Protein AF-A0A1A8SBX0-F1 (afdb_monomer_lite)

Radius of gyration: 36.1 Å; chains: 1; bounding box: 60×55×103 Å

InterPro domains:
  IPR001548 Peptidase M2, peptidyl-dipeptidase A [PF01401] (1-62)
  IPR001548 Peptidase M2, peptidyl-dipeptidase A [PS52011] (1-63)
  IPR001548 Peptidase M2, peptidyl-dipeptidase A [PTHR10514] (1-117)

Sequence (138 aa):
SHEAGKLLSDAMKLGNSKPWPEAMAMITGQSKMSAQPLMMYFKPLIDWLEVENNKNNDVRGWPEYDWKPATRPGVEIKDVKVDFLGMSVDGAAAVAGQWILLVLGLVLLVATILLAYKYRKSKRPEKSLSTMELKQKD

pLDDT: mean 82.29, std 17.41, range [47.41, 98.62]

Organism: NCBI:txid451742

Foldseek 3Di:
DVVLVVQLVVLVVCPPVDPPLVSVCSNPVGSDDDCVVVCVVCVVVVVVCVVVCVVVVPDPDCPPPVDDDDDPVVDPPVFPQDQDPNDRAGPVNVVVVVVVVVVVVVVVVVVVVVVVVVVVVVPPPPPPPVVVVVVVPD

Structure (mmCIF, N/CA/C/O backbone):
data_AF-A0A1A8SBX0-F1
#
_entry.id   AF-A0A1A8SBX0-F1
#
loop_
_atom_site.group_PDB
_atom_site.id
_atom_site.type_symbol
_atom_site.label_atom_id
_atom_site.label_alt_id
_atom_site.label_comp_id
_atom_site.label_asym_id
_atom_site.label_entity_id
_atom_site.label_seq_id
_atom_site.pdbx_PDB_ins_code
_atom_site.Cartn_x
_atom_site.Cartn_y
_atom_site.Cartn_z
_atom_site.occupancy
_atom_site.B_iso_or_equiv
_atom_site.auth_seq_id
_atom_site.auth_comp_id
_atom_site.auth_asym_id
_atom_site.auth_atom_id
_atom_site.pdbx_PDB_model_num
ATOM 1 N N . SER A 1 1 ? -17.919 22.714 -7.717 1.00 75.00 1 SER A N 1
ATOM 2 C CA . SER A 1 1 ? -17.327 22.514 -6.374 1.00 75.00 1 SER A CA 1
ATOM 3 C C . SER A 1 1 ? -18.379 22.332 -5.274 1.00 75.00 1 SER A C 1
ATOM 5 O O . SER A 1 1 ? -18.195 21.482 -4.413 1.00 75.00 1 SER A O 1
ATOM 7 N N . HIS A 1 2 ? -19.507 23.059 -5.306 1.00 91.56 2 HIS A N 1
ATOM 8 C CA . HIS A 1 2 ? -20.529 23.004 -4.245 1.00 91.56 2 HIS A CA 1
ATOM 9 C C . HIS A 1 2 ? -21.144 21.617 -3.989 1.00 91.56 2 HIS A C 1
ATOM 11 O O . HIS A 1 2 ? -21.327 21.247 -2.835 1.00 91.56 2 HIS A O 1
ATOM 17 N N . GLU A 1 3 ? -21.418 20.832 -5.031 1.00 93.44 3 GLU A N 1
ATOM 18 C CA . GLU A 1 3 ? -22.026 19.501 -4.879 1.00 93.44 3 GLU A CA 1
ATOM 19 C C . GLU A 1 3 ? -21.079 18.498 -4.206 1.00 93.44 3 GLU A C 1
ATOM 21 O O . GLU A 1 3 ? -21.465 17.839 -3.243 1.00 93.44 3 GLU A O 1
ATOM 26 N N . ALA A 1 4 ? -19.813 18.452 -4.636 1.00 93.94 4 ALA A N 1
ATOM 27 C CA . ALA A 1 4 ? -18.787 17.607 -4.023 1.00 93.94 4 ALA A CA 1
ATOM 28 C C . ALA A 1 4 ? -18.522 17.997 -2.557 1.00 93.94 4 ALA A C 1
ATOM 30 O O . ALA A 1 4 ? -18.425 17.132 -1.687 1.00 93.94 4 ALA A O 1
ATOM 31 N N . GLY A 1 5 ? -18.462 19.303 -2.269 1.00 95.31 5 GLY A N 1
ATOM 32 C CA . GLY A 1 5 ? -18.301 19.807 -0.905 1.00 95.31 5 GLY A CA 1
ATOM 33 C C . GLY A 1 5 ? -19.486 19.461 -0.000 1.00 95.31 5 GLY A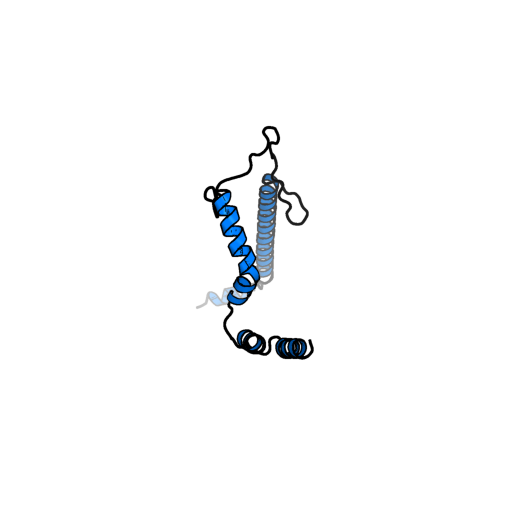 C 1
ATOM 34 O O . GLY A 1 5 ? -19.280 19.065 1.146 1.00 95.31 5 GLY A O 1
ATOM 35 N N . LYS A 1 6 ? -20.719 19.550 -0.517 1.00 95.44 6 LYS A N 1
ATOM 36 C CA . LYS A 1 6 ? -21.930 19.152 0.212 1.00 95.44 6 LYS A CA 1
ATOM 37 C C . LYS A 1 6 ? -21.901 17.660 0.554 1.00 95.44 6 LYS A C 1
ATOM 39 O O . LYS A 1 6 ? -22.078 17.310 1.716 1.00 95.44 6 LYS A O 1
ATOM 44 N N . LEU A 1 7 ? -21.607 16.809 -0.430 1.00 94.25 7 LEU A N 1
ATOM 45 C CA . LEU A 1 7 ? -21.532 15.356 -0.261 1.00 94.25 7 LEU A CA 1
ATOM 46 C C . LEU A 1 7 ? -20.522 14.952 0.823 1.00 94.25 7 LEU A C 1
ATOM 48 O O . LEU A 1 7 ? -20.835 14.170 1.719 1.00 94.25 7 LEU A O 1
ATOM 52 N N . LEU A 1 8 ? -19.320 15.533 0.767 1.00 94.75 8 LEU A N 1
ATOM 53 C CA . LEU A 1 8 ? -18.274 15.277 1.751 1.00 94.75 8 LEU A CA 1
ATOM 54 C C . LEU A 1 8 ? -18.660 15.809 3.139 1.00 94.75 8 LEU A C 1
ATOM 56 O O . LEU A 1 8 ? -18.470 15.115 4.134 1.00 94.75 8 LEU A O 1
ATOM 60 N N . SER A 1 9 ? -19.228 17.018 3.218 1.00 95.31 9 SER A N 1
ATOM 61 C CA . SER A 1 9 ? -19.682 17.610 4.483 1.00 95.31 9 SER A CA 1
ATOM 62 C C . SER A 1 9 ? -20.743 16.749 5.166 1.00 95.31 9 SER A C 1
ATOM 64 O O . SER A 1 9 ? -20.638 16.496 6.365 1.00 95.31 9 SER A O 1
ATOM 66 N N . ASP A 1 10 ? -21.731 16.265 4.416 1.00 94.94 10 ASP A N 1
ATOM 67 C CA . ASP A 1 10 ? -22.824 15.456 4.955 1.00 94.94 10 ASP A CA 1
ATOM 68 C C . ASP A 1 10 ? -22.326 14.098 5.475 1.00 94.94 10 ASP A C 1
ATOM 70 O O . ASP A 1 10 ? -22.739 13.669 6.553 1.00 94.94 10 ASP A O 1
ATOM 74 N N . ALA A 1 11 ? -21.357 13.475 4.798 1.00 94.38 11 ALA A N 1
ATOM 75 C CA . ALA A 1 11 ? -20.704 12.271 5.304 1.00 94.38 11 ALA A CA 1
ATOM 76 C C . ALA A 1 11 ? -19.848 12.524 6.556 1.00 94.38 11 ALA A C 1
ATOM 78 O O . ALA A 1 11 ? -19.918 11.750 7.510 1.00 94.38 11 ALA A O 1
ATOM 79 N N . MET A 1 12 ? -19.085 13.623 6.604 1.00 94.56 12 MET A N 1
ATOM 80 C CA . MET A 1 12 ? -18.264 13.975 7.772 1.00 94.56 12 MET A CA 1
ATOM 81 C C . MET A 1 12 ? -19.104 14.305 9.015 1.00 94.56 12 MET A C 1
ATOM 83 O O . MET A 1 12 ? -18.687 13.980 10.126 1.00 94.56 12 MET A O 1
ATOM 87 N N . LYS A 1 13 ? -20.298 14.898 8.853 1.00 95.75 13 LYS A N 1
ATOM 88 C CA . LYS A 1 13 ? -21.221 15.191 9.969 1.00 95.75 13 LYS A CA 1
ATOM 89 C C . LYS A 1 13 ? -21.668 13.943 10.728 1.00 95.75 13 LYS A C 1
ATOM 91 O O . LYS A 1 13 ? -21.986 14.053 11.908 1.00 95.75 13 LYS A O 1
ATOM 96 N N . LEU A 1 14 ? -21.695 12.771 10.085 1.00 94.19 14 LEU A N 1
ATOM 97 C CA . LEU A 1 14 ? -22.034 11.529 10.779 1.00 94.19 14 LEU A CA 1
ATOM 98 C C . LEU A 1 14 ? -21.001 11.163 11.850 1.00 94.19 14 LEU A C 1
ATOM 100 O O . LEU A 1 14 ? -21.372 10.545 12.849 1.00 94.19 14 LEU A O 1
ATOM 104 N N . GLY A 1 15 ? -19.728 11.527 11.676 1.00 92.56 15 GLY A N 1
ATOM 105 C CA . GLY A 1 15 ? -18.656 11.142 12.594 1.00 92.56 15 GLY A CA 1
ATOM 106 C C . GLY A 1 15 ? -18.693 9.642 12.914 1.00 92.56 15 GLY A C 1
ATOM 107 O O . GLY A 1 15 ? -18.753 8.811 12.014 1.00 92.56 15 GLY A O 1
ATOM 108 N N . ASN A 1 16 ? -18.716 9.304 14.206 1.00 94.31 16 ASN A N 1
ATOM 109 C CA . ASN A 1 16 ? -18.827 7.921 14.690 1.00 94.31 16 ASN A CA 1
ATOM 110 C C . ASN A 1 16 ? -20.272 7.496 15.041 1.00 94.31 16 ASN A C 1
ATOM 112 O O . ASN A 1 16 ? -20.479 6.488 15.710 1.00 94.31 16 ASN A O 1
ATOM 116 N N . SER A 1 17 ? -21.290 8.277 14.659 1.00 95.94 17 SER A N 1
ATOM 117 C CA . SER A 1 17 ? -22.695 7.962 14.983 1.00 95.94 17 SER A CA 1
ATOM 118 C C . SER A 1 17 ? -23.276 6.823 14.139 1.00 95.94 17 SER A C 1
ATOM 120 O O . SER A 1 17 ? -24.262 6.201 14.533 1.00 95.94 17 SER A O 1
ATOM 122 N N . LYS A 1 18 ? -22.669 6.547 12.981 1.00 93.38 18 LYS A N 1
ATOM 123 C CA . LYS A 1 18 ? -23.059 5.492 12.043 1.00 93.38 18 LYS A CA 1
ATOM 124 C C . LYS A 1 18 ? -21.861 4.605 11.705 1.00 93.38 18 LYS A C 1
ATOM 126 O O . LYS A 1 18 ? -20.730 5.094 11.725 1.00 93.38 18 LYS A O 1
ATOM 131 N N . PRO A 1 19 ? -22.082 3.328 11.347 1.00 95.50 19 PRO A N 1
ATOM 132 C CA . PRO A 1 19 ? -21.035 2.481 10.794 1.00 95.50 19 PRO A CA 1
ATOM 133 C C . PRO A 1 19 ? -20.362 3.140 9.583 1.00 95.50 19 PRO A C 1
ATOM 135 O O . PRO A 1 19 ? -21.035 3.653 8.688 1.00 95.50 19 PRO A O 1
ATOM 138 N N . TRP A 1 20 ? -19.033 3.067 9.512 1.00 94.75 20 TRP A N 1
ATOM 139 C CA . TRP A 1 20 ? -18.256 3.630 8.401 1.00 94.75 20 TRP A CA 1
ATOM 140 C C . TRP A 1 20 ? -18.716 3.184 6.991 1.00 94.75 20 TRP A C 1
ATOM 142 O O . TRP A 1 20 ? -18.613 4.006 6.076 1.00 94.75 20 TRP A O 1
ATOM 152 N N . PRO A 1 21 ? -19.280 1.969 6.764 1.00 96.38 21 PRO A N 1
ATOM 153 C CA . PRO A 1 21 ? -19.816 1.595 5.455 1.00 96.38 21 PRO A CA 1
ATOM 154 C C . PRO A 1 21 ? -21.008 2.450 5.013 1.00 96.38 21 PRO A C 1
ATOM 156 O O . PRO A 1 21 ? -21.161 2.690 3.819 1.00 96.38 21 PRO A O 1
ATOM 159 N N . GLU A 1 22 ? -21.841 2.924 5.949 1.00 94.81 22 GLU A N 1
ATOM 160 C CA . GLU A 1 22 ? -22.968 3.820 5.645 1.00 94.81 22 GLU A CA 1
ATOM 161 C C . GLU A 1 22 ? -22.454 5.199 5.214 1.00 94.81 22 GLU A C 1
ATOM 163 O O . GLU A 1 22 ? -22.894 5.740 4.199 1.00 94.81 22 GLU A O 1
ATOM 168 N N . ALA A 1 23 ? -21.460 5.734 5.932 1.00 94.12 23 ALA A N 1
ATOM 169 C CA . ALA A 1 23 ? -20.817 6.998 5.578 1.00 94.12 23 ALA A CA 1
ATOM 170 C C . ALA A 1 23 ? -20.128 6.933 4.204 1.00 94.12 23 ALA A C 1
ATOM 172 O O . ALA A 1 23 ? -20.271 7.839 3.384 1.00 94.12 23 ALA A O 1
ATOM 173 N N . MET A 1 24 ? -19.432 5.831 3.918 1.00 94.75 24 MET A N 1
ATOM 174 C CA . MET A 1 24 ? -18.784 5.600 2.627 1.00 94.75 24 MET A CA 1
ATOM 175 C C . MET A 1 24 ? -19.795 5.422 1.486 1.00 94.75 24 MET A C 1
ATOM 177 O O . MET A 1 24 ? -19.562 5.935 0.388 1.00 94.75 24 MET A O 1
ATOM 181 N N . ALA A 1 25 ? -20.923 4.749 1.735 1.00 95.44 25 ALA A N 1
ATOM 182 C CA . ALA A 1 25 ? -21.977 4.565 0.741 1.00 95.44 25 ALA A CA 1
ATOM 183 C C . ALA A 1 25 ? -22.632 5.886 0.332 1.00 95.44 25 ALA A C 1
ATOM 185 O O . ALA A 1 25 ? -22.971 6.046 -0.836 1.00 95.44 25 ALA A O 1
ATOM 186 N N . MET A 1 26 ? -22.741 6.861 1.239 1.00 93.75 26 MET A N 1
ATOM 187 C CA . MET A 1 26 ? -23.224 8.194 0.868 1.00 93.75 26 MET A CA 1
ATOM 188 C C . MET A 1 26 ? -22.299 8.900 -0.126 1.00 93.75 26 MET A C 1
ATOM 190 O O . MET A 1 26 ? -22.793 9.575 -1.018 1.00 93.75 26 MET A O 1
ATOM 194 N N . ILE A 1 27 ? -20.978 8.736 -0.004 1.00 93.19 27 ILE A N 1
ATOM 195 C CA . ILE A 1 27 ? -20.011 9.402 -0.893 1.00 93.19 27 ILE A CA 1
ATOM 196 C C . ILE A 1 27 ? -19.844 8.636 -2.209 1.00 93.19 27 ILE A C 1
ATOM 198 O O . ILE A 1 27 ? -19.739 9.231 -3.277 1.00 93.19 27 ILE A O 1
ATOM 202 N N . THR A 1 28 ? -19.766 7.310 -2.132 1.00 94.56 28 THR A N 1
ATOM 203 C CA . THR A 1 28 ? -19.305 6.464 -3.245 1.00 94.56 28 THR A CA 1
ATOM 204 C C . THR A 1 28 ? -20.412 5.625 -3.880 1.00 94.56 28 THR A C 1
ATOM 206 O O . THR A 1 28 ? -20.163 4.946 -4.872 1.00 94.56 28 THR A O 1
ATOM 209 N N . GLY A 1 29 ? -21.616 5.617 -3.300 1.00 93.88 29 GLY A N 1
ATOM 210 C CA . GLY A 1 29 ? -22.716 4.733 -3.694 1.00 93.88 29 GLY A CA 1
ATOM 211 C C . GLY A 1 29 ? -22.536 3.269 -3.272 1.00 93.88 29 GLY A C 1
ATOM 212 O O . GLY A 1 29 ? -23.428 2.457 -3.502 1.00 93.88 29 GLY A O 1
ATOM 213 N N . GLN A 1 30 ? -21.408 2.913 -2.645 1.00 93.94 30 GLN A N 1
ATOM 214 C CA . GLN A 1 30 ? -21.072 1.545 -2.247 1.00 93.94 30 GLN A CA 1
ATOM 215 C C . GLN A 1 30 ? -20.650 1.458 -0.776 1.00 93.94 30 GLN A C 1
ATOM 217 O O . GLN A 1 30 ? -19.944 2.313 -0.251 1.00 93.94 30 GLN A O 1
ATOM 222 N N . SER A 1 31 ? -21.051 0.376 -0.110 1.00 94.12 31 SER A N 1
ATOM 223 C CA . SER A 1 31 ? -20.706 0.096 1.291 1.00 94.12 31 SER A CA 1
ATOM 224 C C . SER A 1 31 ? -19.442 -0.755 1.450 1.00 94.12 31 SER A C 1
ATOM 226 O O . SER A 1 31 ? -18.982 -0.980 2.567 1.00 94.12 31 SER A O 1
ATOM 228 N N . LYS A 1 32 ? -18.848 -1.227 0.347 1.00 95.75 32 LYS A N 1
ATOM 229 C CA . LYS A 1 32 ? -17.623 -2.037 0.353 1.00 95.75 32 LYS A CA 1
ATOM 230 C C . LYS A 1 32 ? -16.430 -1.231 -0.145 1.00 95.75 32 LYS A C 1
ATOM 232 O O . LYS A 1 32 ? -16.536 -0.492 -1.119 1.00 95.75 32 LYS A O 1
ATOM 237 N N . MET A 1 33 ? -15.294 -1.398 0.528 1.00 95.31 33 MET A N 1
ATOM 238 C CA . MET A 1 33 ? -14.038 -0.782 0.112 1.00 95.31 33 MET A CA 1
ATOM 239 C C . MET A 1 33 ? -13.540 -1.445 -1.176 1.00 95.31 33 MET A C 1
ATOM 241 O O . MET A 1 33 ? -13.616 -2.665 -1.319 1.00 95.31 33 MET A O 1
ATOM 245 N N . SER A 1 34 ? -13.029 -0.640 -2.107 1.00 95.75 34 SER A N 1
ATOM 246 C CA . SER A 1 34 ? -12.531 -1.112 -3.397 1.00 95.75 34 SER A CA 1
ATOM 247 C C . SER A 1 34 ? -11.290 -0.333 -3.819 1.00 95.75 34 SER A C 1
ATOM 249 O O . SER A 1 34 ? -11.280 0.895 -3.779 1.00 95.75 34 SER A O 1
ATOM 251 N N . ALA A 1 35 ? -10.260 -1.051 -4.270 1.00 97.31 35 ALA A N 1
ATOM 252 C CA . ALA A 1 35 ? -9.061 -0.457 -4.862 1.00 97.31 35 ALA A CA 1
ATOM 253 C C . ALA A 1 35 ? -9.269 -0.029 -6.328 1.00 97.31 35 ALA A C 1
ATOM 255 O O . ALA A 1 35 ? -8.394 0.613 -6.905 1.00 97.31 35 ALA A O 1
ATOM 256 N N . GLN A 1 36 ? -10.416 -0.355 -6.939 1.00 96.94 36 GLN A N 1
ATOM 257 C CA . GLN A 1 36 ? -10.682 -0.087 -8.358 1.00 96.94 36 GLN A CA 1
ATOM 258 C C . GLN A 1 36 ? -10.509 1.391 -8.750 1.00 96.94 36 GLN A C 1
ATOM 260 O O . GLN A 1 36 ? -9.804 1.639 -9.727 1.00 96.94 36 GLN A O 1
ATOM 265 N N . PRO A 1 37 ? -11.040 2.387 -8.005 1.00 96.69 37 PRO A N 1
ATOM 266 C CA . PRO A 1 37 ? -10.839 3.795 -8.360 1.00 96.69 37 PRO A CA 1
ATOM 267 C C . PRO A 1 37 ? -9.360 4.207 -8.351 1.00 96.69 37 PRO A C 1
ATOM 269 O O . PRO A 1 37 ? -8.930 4.986 -9.198 1.00 96.69 37 PRO A O 1
ATOM 272 N N . LEU A 1 38 ? -8.568 3.641 -7.433 1.00 97.94 38 LEU A N 1
ATOM 273 C CA . LEU A 1 38 ? -7.128 3.889 -7.350 1.00 97.94 38 LEU A CA 1
ATOM 274 C C . LEU A 1 38 ? -6.387 3.265 -8.541 1.00 97.94 38 LEU A C 1
ATOM 276 O O . LEU A 1 38 ? -5.548 3.919 -9.155 1.00 97.94 38 LEU A O 1
ATOM 280 N N . MET A 1 39 ? -6.735 2.026 -8.905 1.00 97.94 39 MET A N 1
ATOM 281 C CA . MET A 1 39 ? -6.185 1.358 -10.089 1.00 97.94 39 MET A CA 1
ATOM 282 C C . MET A 1 39 ? -6.523 2.116 -11.375 1.00 97.94 39 MET A C 1
ATOM 284 O O . MET A 1 39 ? -5.658 2.267 -12.229 1.00 97.94 39 MET A O 1
ATOM 288 N N . MET A 1 40 ? -7.753 2.623 -11.509 1.00 98.19 40 MET A N 1
ATOM 289 C CA . MET A 1 40 ? -8.168 3.426 -12.664 1.00 98.19 40 MET A CA 1
ATOM 290 C C . MET A 1 40 ? -7.377 4.730 -12.762 1.00 98.19 40 MET A C 1
ATOM 292 O O . MET A 1 40 ? -6.913 5.073 -13.846 1.00 98.19 40 MET A O 1
ATOM 296 N N . TYR A 1 41 ? -7.180 5.423 -11.636 1.00 98.31 41 TYR A N 1
ATOM 297 C CA . TYR A 1 41 ? -6.390 6.653 -11.586 1.00 98.31 41 TYR A CA 1
ATOM 298 C C . TYR A 1 41 ? -4.942 6.427 -12.053 1.00 98.31 41 TYR A C 1
ATOM 300 O O . TYR A 1 41 ? -4.419 7.206 -12.847 1.00 98.31 41 TYR A O 1
ATOM 308 N N . PHE A 1 42 ? -4.308 5.335 -11.611 1.00 98.62 42 PHE A N 1
ATOM 309 C CA . PHE A 1 42 ? -2.918 5.015 -11.957 1.00 98.62 42 PHE A CA 1
ATOM 310 C C . PHE A 1 42 ? -2.746 4.153 -13.211 1.00 98.62 42 PHE A C 1
ATOM 312 O O . PHE A 1 42 ? -1.609 3.859 -13.579 1.00 98.62 42 PHE A O 1
ATOM 319 N N . LYS A 1 43 ? -3.828 3.770 -13.898 1.00 98.50 43 LYS A N 1
ATOM 320 C CA . LYS A 1 43 ? -3.775 2.841 -15.034 1.00 98.50 43 LYS A CA 1
ATOM 321 C C . LYS A 1 43 ? -2.727 3.217 -16.097 1.00 98.50 43 LYS A C 1
ATOM 323 O O . LYS A 1 43 ? -1.932 2.345 -16.436 1.00 98.50 43 LYS A O 1
ATOM 328 N N . PRO A 1 44 ? -2.641 4.474 -16.579 1.00 98.50 44 PRO A N 1
ATOM 329 C CA . PRO A 1 44 ? -1.655 4.830 -17.601 1.00 98.50 44 PRO A CA 1
ATOM 330 C C . PRO A 1 44 ? -0.207 4.654 -17.127 1.00 98.50 44 PRO A C 1
ATOM 332 O O . PRO A 1 44 ? 0.657 4.260 -17.902 1.00 98.50 44 PRO A O 1
ATOM 335 N N . LEU A 1 45 ? 0.055 4.927 -15.845 1.00 98.56 45 LEU A N 1
ATOM 336 C CA . LEU A 1 45 ? 1.379 4.763 -15.249 1.00 98.56 45 LEU A CA 1
ATOM 337 C C . LEU A 1 45 ? 1.729 3.284 -15.068 1.00 98.56 45 LEU A C 1
ATOM 339 O O . LEU A 1 45 ? 2.859 2.896 -15.336 1.00 98.56 45 LEU A O 1
ATOM 343 N N . ILE A 1 46 ? 0.767 2.467 -14.632 1.00 98.31 46 ILE A N 1
ATOM 344 C CA . ILE A 1 46 ? 0.946 1.016 -14.495 1.00 98.31 46 ILE A CA 1
ATOM 345 C C . ILE A 1 46 ? 1.293 0.404 -15.854 1.00 98.31 46 ILE A C 1
ATOM 347 O O . ILE A 1 46 ? 2.284 -0.315 -15.958 1.00 98.31 46 ILE A O 1
ATOM 351 N N . ASP A 1 47 ? 0.520 0.746 -16.888 1.00 98.50 47 ASP A N 1
ATOM 352 C CA . ASP A 1 47 ? 0.722 0.238 -18.246 1.00 98.50 47 ASP A CA 1
ATOM 353 C C . ASP A 1 47 ? 2.110 0.663 -18.786 1.00 98.50 47 ASP A C 1
ATOM 355 O O . ASP A 1 47 ? 2.821 -0.140 -19.389 1.00 98.50 47 ASP A O 1
ATOM 359 N N . TRP A 1 48 ? 2.546 1.900 -18.514 1.00 98.44 48 TRP A N 1
ATOM 360 C CA . TRP A 1 48 ? 3.880 2.378 -18.898 1.00 98.44 48 TRP A CA 1
ATOM 361 C C . TRP A 1 48 ? 5.017 1.673 -18.139 1.00 98.44 48 TRP A C 1
ATOM 363 O O . TRP A 1 48 ? 5.990 1.238 -18.757 1.00 98.44 48 TRP A O 1
ATOM 373 N N . LEU A 1 49 ? 4.894 1.524 -16.815 1.00 98.38 49 LEU A N 1
ATOM 374 C CA . LEU A 1 49 ? 5.902 0.865 -15.975 1.00 98.38 49 LEU A CA 1
ATOM 375 C C . LEU A 1 49 ? 6.081 -0.604 -16.350 1.00 98.38 49 LEU A C 1
ATOM 377 O O . LEU A 1 49 ? 7.197 -1.112 -16.317 1.00 98.38 49 LEU A O 1
ATOM 381 N N . GLU A 1 50 ? 5.003 -1.295 -16.717 1.00 97.88 50 GLU A N 1
ATOM 382 C CA . GLU A 1 50 ? 5.096 -2.679 -17.171 1.00 97.88 50 GLU A CA 1
ATOM 383 C C . GLU A 1 50 ? 5.936 -2.800 -18.448 1.00 97.88 50 GLU A C 1
ATOM 385 O O . GLU A 1 50 ? 6.803 -3.672 -18.529 1.00 97.88 50 GLU A O 1
ATOM 390 N N . VAL A 1 51 ? 5.736 -1.901 -19.415 1.00 98.25 51 VAL A N 1
ATOM 391 C CA . VAL A 1 51 ? 6.531 -1.872 -20.651 1.00 98.25 51 VAL A CA 1
ATOM 392 C C . VAL A 1 51 ? 8.001 -1.576 -20.355 1.00 98.25 51 VAL A C 1
ATOM 394 O O . VAL A 1 51 ? 8.871 -2.287 -20.859 1.00 98.25 51 VAL A O 1
ATOM 397 N N . GLU A 1 52 ? 8.288 -0.565 -19.533 1.00 98.38 52 GLU A N 1
ATOM 398 C CA . GLU A 1 52 ? 9.670 -0.161 -19.251 1.00 98.38 52 GLU A CA 1
ATOM 399 C C . GLU A 1 52 ? 10.425 -1.222 -18.433 1.00 98.38 52 GLU A C 1
ATOM 401 O O . GLU A 1 52 ? 11.542 -1.588 -18.794 1.00 98.38 52 GLU A O 1
ATOM 406 N N . ASN A 1 53 ? 9.796 -1.808 -17.410 1.00 98.06 53 ASN A N 1
ATOM 407 C CA . ASN A 1 53 ? 10.404 -2.886 -16.624 1.00 98.06 53 ASN A CA 1
ATOM 408 C C . ASN A 1 53 ? 10.701 -4.118 -17.496 1.00 98.06 53 ASN A C 1
ATOM 410 O O . ASN A 1 53 ? 11.760 -4.732 -17.376 1.00 98.06 53 ASN A O 1
ATOM 414 N N . ASN A 1 54 ? 9.789 -4.474 -18.412 1.00 97.44 54 ASN A N 1
ATOM 415 C CA . ASN A 1 54 ? 9.998 -5.595 -19.333 1.00 97.44 54 ASN A CA 1
ATOM 416 C C . ASN A 1 54 ? 11.141 -5.314 -20.318 1.00 97.44 54 ASN A C 1
ATOM 418 O O . ASN A 1 54 ? 11.943 -6.199 -20.601 1.00 97.44 54 ASN A O 1
ATOM 422 N N . LYS A 1 55 ? 11.243 -4.080 -20.820 1.00 98.06 55 LYS A N 1
ATOM 423 C CA . LYS A 1 55 ? 12.338 -3.637 -21.693 1.00 98.06 55 LYS A CA 1
ATOM 424 C C . LYS A 1 55 ? 13.700 -3.705 -20.990 1.00 98.06 55 LYS A C 1
ATOM 426 O O . LYS A 1 55 ? 14.688 -4.060 -21.631 1.00 98.06 55 LYS A O 1
ATOM 431 N N . ASN A 1 56 ? 13.745 -3.413 -19.692 1.00 97.88 56 ASN A N 1
ATOM 432 C CA . ASN A 1 56 ? 14.962 -3.476 -18.878 1.00 97.88 56 ASN A CA 1
ATOM 433 C C . ASN A 1 56 ? 15.285 -4.886 -18.360 1.00 97.88 56 ASN A C 1
ATOM 435 O O . ASN A 1 56 ? 16.379 -5.108 -17.848 1.00 97.88 56 ASN A O 1
ATOM 439 N N . ASN A 1 57 ? 14.377 -5.851 -18.542 1.00 96.69 57 ASN A N 1
ATOM 440 C CA . ASN A 1 57 ? 14.434 -7.175 -17.916 1.00 96.69 57 ASN A CA 1
ATOM 441 C C . ASN A 1 57 ? 14.482 -7.104 -16.377 1.00 96.69 57 ASN A C 1
ATOM 443 O O . ASN A 1 57 ? 15.148 -7.915 -15.730 1.00 96.69 57 ASN A O 1
ATOM 447 N N . ASP A 1 58 ? 13.767 -6.142 -15.788 1.00 96.19 58 ASP A N 1
ATOM 448 C CA . ASP A 1 58 ? 13.696 -5.975 -14.339 1.00 96.19 58 ASP A CA 1
ATOM 449 C C . ASP A 1 58 ? 12.924 -7.133 -13.690 1.00 96.19 58 ASP A C 1
ATOM 451 O O . ASP A 1 58 ? 11.821 -7.507 -14.109 1.00 96.19 58 ASP A O 1
ATOM 455 N N . VAL A 1 59 ? 13.482 -7.687 -12.612 1.00 95.31 59 VAL A N 1
ATOM 456 C CA . VAL A 1 59 ? 12.812 -8.728 -11.830 1.00 95.31 59 VAL A CA 1
ATOM 457 C C . VAL A 1 59 ? 11.801 -8.080 -10.889 1.00 95.31 59 VAL A C 1
ATOM 459 O O . VAL A 1 59 ? 12.153 -7.285 -10.021 1.00 95.31 59 VAL A O 1
ATOM 462 N N . ARG A 1 60 ? 10.520 -8.433 -11.039 1.00 94.56 60 ARG A N 1
ATOM 463 C CA . ARG A 1 60 ? 9.455 -7.935 -10.159 1.00 94.56 60 ARG A CA 1
ATOM 464 C C . ARG A 1 60 ? 9.519 -8.640 -8.806 1.00 94.56 60 ARG A C 1
ATOM 466 O O . ARG A 1 60 ? 9.452 -9.865 -8.734 1.00 94.56 60 ARG A O 1
ATOM 473 N N . GLY A 1 61 ? 9.567 -7.850 -7.740 1.00 94.12 61 GLY A N 1
ATOM 474 C CA . GLY A 1 61 ? 9.723 -8.348 -6.376 1.00 94.12 61 GLY A CA 1
ATOM 475 C C . GLY A 1 61 ? 11.192 -8.504 -5.989 1.00 94.12 61 GLY A C 1
ATOM 476 O O . GLY A 1 61 ? 12.071 -7.865 -6.556 1.00 94.12 61 GLY A O 1
ATOM 477 N N . TRP A 1 62 ? 11.448 -9.332 -4.984 1.00 95.44 62 TRP A N 1
ATOM 478 C CA . TRP A 1 62 ? 12.764 -9.510 -4.368 1.00 95.44 62 TRP A CA 1
ATOM 479 C C . TRP A 1 62 ? 13.032 -11.012 -4.184 1.00 95.44 62 TRP A C 1
ATOM 481 O O . TRP A 1 62 ? 12.772 -11.551 -3.108 1.00 95.44 62 TRP A O 1
ATOM 491 N N . PRO A 1 63 ? 13.499 -11.723 -5.232 1.00 94.19 63 PRO A N 1
ATOM 492 C CA . PRO A 1 63 ? 13.795 -13.156 -5.129 1.00 94.19 63 PRO A CA 1
ATOM 493 C C . PRO A 1 63 ? 14.909 -13.436 -4.111 1.00 94.19 63 PRO A C 1
ATOM 495 O O . PRO A 1 63 ? 14.848 -14.422 -3.383 1.00 94.19 63 PRO A O 1
ATOM 498 N N . GLU A 1 64 ? 15.885 -12.534 -4.005 1.00 93.19 64 GLU A N 1
ATOM 499 C CA . GLU A 1 64 ? 16.930 -12.557 -2.980 1.00 93.19 64 GLU A CA 1
ATOM 500 C C . GLU A 1 64 ? 16.458 -11.824 -1.712 1.00 93.19 64 GLU A C 1
ATOM 502 O O . GLU A 1 64 ? 16.980 -10.777 -1.341 1.00 93.19 64 GLU A O 1
ATOM 507 N N . TYR A 1 65 ? 15.434 -12.351 -1.040 1.00 91.31 65 TYR A N 1
ATOM 508 C CA . TYR A 1 65 ? 14.851 -11.712 0.150 1.00 91.31 65 TYR A CA 1
ATOM 509 C C . TYR A 1 65 ? 15.817 -11.640 1.352 1.00 91.31 65 TYR A C 1
ATOM 511 O O . TYR A 1 65 ? 15.645 -10.790 2.224 1.00 91.31 65 TYR A O 1
ATOM 519 N N . ASP A 1 66 ? 16.833 -12.509 1.391 1.00 90.00 66 ASP A N 1
ATOM 520 C CA . ASP A 1 66 ? 17.887 -12.525 2.417 1.00 90.00 66 ASP A CA 1
ATOM 521 C C . ASP A 1 66 ? 19.044 -11.558 2.113 1.00 90.00 66 ASP A C 1
ATOM 523 O O . ASP A 1 66 ? 19.983 -11.438 2.911 1.00 90.00 66 ASP A O 1
ATOM 527 N N . TRP A 1 67 ? 19.000 -10.871 0.966 1.00 89.06 67 TRP A N 1
ATOM 528 C CA . TRP A 1 67 ? 20.043 -9.938 0.568 1.00 89.06 67 TRP A CA 1
ATOM 529 C C . TRP A 1 67 ? 20.184 -8.803 1.585 1.00 89.06 67 TRP A C 1
ATOM 531 O O . TRP A 1 67 ? 19.213 -8.186 2.031 1.00 89.06 67 TRP A O 1
ATOM 541 N N . LYS A 1 68 ? 21.433 -8.500 1.935 1.00 86.88 68 LYS A N 1
ATOM 542 C CA . LYS A 1 68 ? 21.804 -7.365 2.780 1.00 86.88 68 LYS A CA 1
ATOM 543 C C . LYS A 1 68 ? 22.953 -6.626 2.103 1.00 86.88 68 LYS A C 1
ATOM 545 O O . LYS A 1 68 ? 23.853 -7.282 1.573 1.00 86.88 68 LYS A O 1
ATOM 550 N N . PRO A 1 69 ? 22.962 -5.283 2.127 1.00 86.69 69 PRO A N 1
ATOM 551 C CA . PRO A 1 69 ? 24.057 -4.526 1.543 1.00 86.69 69 PRO A CA 1
ATOM 552 C C . PRO A 1 69 ? 25.360 -4.881 2.261 1.00 86.69 69 PRO A C 1
ATOM 554 O O . PRO A 1 69 ? 25.396 -4.957 3.491 1.00 86.69 69 PRO A O 1
ATOM 557 N N . ALA A 1 70 ? 26.434 -5.084 1.497 1.00 78.88 70 ALA A N 1
ATOM 558 C CA . ALA A 1 70 ? 27.745 -5.323 2.078 1.00 78.88 70 ALA A CA 1
ATOM 559 C C . ALA A 1 70 ? 28.145 -4.125 2.950 1.00 78.88 70 ALA A C 1
ATOM 561 O O . ALA A 1 70 ? 28.261 -2.990 2.477 1.00 78.88 70 ALA A O 1
ATOM 562 N N . THR A 1 71 ? 28.380 -4.373 4.234 1.00 67.81 71 THR A N 1
ATOM 563 C CA . THR A 1 71 ? 29.116 -3.443 5.084 1.00 67.81 71 THR A CA 1
ATOM 564 C C . THR A 1 71 ? 30.509 -3.282 4.483 1.00 67.81 71 THR A C 1
ATOM 566 O O . THR A 1 71 ? 31.182 -4.267 4.183 1.00 67.81 71 THR A O 1
ATOM 569 N N . ARG A 1 72 ? 30.928 -2.033 4.243 1.00 57.34 72 ARG A N 1
ATOM 570 C CA . ARG A 1 72 ? 32.249 -1.718 3.679 1.00 57.34 72 ARG A CA 1
ATOM 571 C C . ARG A 1 72 ? 33.332 -2.503 4.443 1.00 57.34 72 ARG A C 1
ATOM 573 O O . ARG A 1 72 ? 33.369 -2.376 5.668 1.00 57.34 72 ARG A O 1
ATOM 580 N N . PRO A 1 73 ? 34.215 -3.274 3.777 1.00 49.72 73 PRO A N 1
ATOM 581 C CA . PRO A 1 73 ? 35.352 -3.885 4.455 1.00 49.72 73 PRO A CA 1
ATOM 582 C C . PRO A 1 73 ? 36.207 -2.758 5.047 1.00 49.72 73 PRO A C 1
ATOM 584 O O . PRO A 1 73 ? 36.711 -1.911 4.313 1.00 49.72 73 PRO A O 1
ATOM 587 N N . GLY A 1 74 ? 36.279 -2.692 6.379 1.00 55.59 74 GLY A N 1
ATOM 588 C CA . GLY A 1 74 ? 36.889 -1.583 7.126 1.00 55.59 74 GLY A CA 1
ATOM 589 C C . GLY A 1 74 ? 35.913 -0.749 7.967 1.00 55.59 74 GLY A C 1
ATOM 590 O O . GLY A 1 74 ? 36.357 0.073 8.760 1.00 55.59 74 GLY A O 1
ATOM 591 N N . VAL A 1 75 ? 34.601 -0.983 7.859 1.00 57.50 75 VAL A N 1
ATOM 592 C CA . VAL A 1 75 ? 33.609 -0.525 8.842 1.00 57.50 75 VAL A CA 1
ATOM 593 C C . VAL A 1 75 ? 33.049 -1.761 9.533 1.00 57.50 75 VAL A C 1
ATOM 595 O O . VAL A 1 75 ? 31.990 -2.281 9.183 1.00 57.50 75 VAL A O 1
ATOM 598 N N . GLU A 1 76 ? 33.794 -2.260 10.516 1.00 53.22 76 G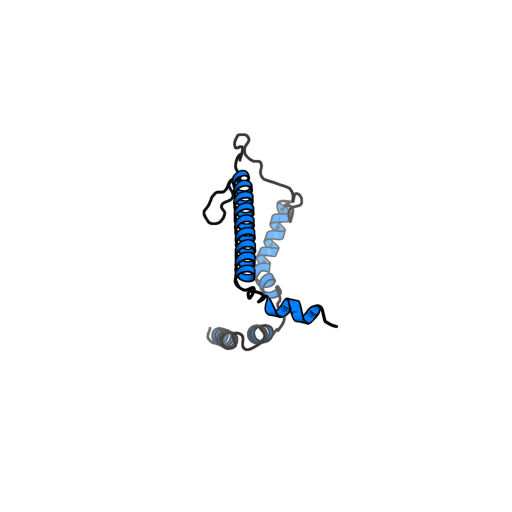LU A N 1
ATOM 599 C CA . GLU A 1 76 ? 33.200 -3.084 11.560 1.00 53.22 76 GLU A CA 1
ATOM 600 C C . GLU A 1 76 ? 32.154 -2.211 12.269 1.00 53.22 76 GLU A C 1
ATOM 602 O O . GLU A 1 76 ? 32.506 -1.292 13.008 1.00 53.22 76 GLU A O 1
ATOM 607 N N . ILE A 1 77 ? 30.861 -2.465 12.047 1.00 56.19 77 ILE A N 1
ATOM 608 C CA . ILE A 1 77 ? 29.824 -1.987 12.969 1.00 56.19 77 ILE A CA 1
ATOM 609 C C . ILE A 1 77 ? 30.003 -2.832 14.234 1.00 56.19 77 ILE A C 1
ATOM 611 O O . ILE A 1 77 ? 29.360 -3.865 14.402 1.00 56.19 77 ILE A O 1
ATOM 615 N N . LYS A 1 78 ? 30.980 -2.458 15.064 1.00 52.72 78 LYS A N 1
ATOM 616 C CA . LYS A 1 78 ? 31.287 -3.171 16.306 1.00 52.72 78 LYS A CA 1
ATOM 617 C C . LYS A 1 78 ? 30.249 -2.927 17.391 1.00 52.72 78 LYS A C 1
ATOM 619 O O . LYS A 1 78 ? 30.135 -3.752 18.281 1.00 52.72 78 LYS A O 1
ATOM 624 N N . ASP A 1 79 ? 29.410 -1.911 17.234 1.00 55.00 79 ASP A N 1
ATOM 625 C CA . ASP A 1 79 ? 28.361 -1.592 18.188 1.00 55.00 79 ASP A CA 1
ATOM 626 C C . ASP A 1 79 ? 27.080 -1.240 17.429 1.00 55.00 79 ASP A C 1
ATOM 628 O O . ASP A 1 79 ? 26.916 -0.124 16.931 1.00 55.00 79 ASP A O 1
ATOM 632 N N . VAL A 1 80 ? 26.139 -2.187 17.328 1.00 59.12 80 VAL A N 1
ATOM 633 C CA . VAL A 1 80 ? 24.738 -1.829 17.051 1.00 59.12 80 VAL A CA 1
ATOM 634 C C . VAL A 1 80 ? 24.194 -1.222 18.338 1.00 59.12 80 VAL A C 1
ATOM 636 O O . VAL A 1 80 ? 23.520 -1.872 19.136 1.00 59.12 80 VAL A O 1
ATOM 639 N N . LYS A 1 81 ? 24.566 0.034 18.564 1.00 55.34 81 LYS A N 1
ATOM 640 C CA . LYS A 1 81 ? 24.037 0.860 19.633 1.00 55.34 81 LYS A CA 1
ATOM 641 C C . LYS A 1 81 ? 22.589 1.166 19.269 1.00 55.34 81 LYS A C 1
ATOM 643 O O . LYS A 1 81 ? 22.321 1.990 18.399 1.00 55.34 81 LYS A O 1
ATOM 648 N N . VAL A 1 82 ? 21.656 0.413 19.842 1.00 60.50 82 VAL A N 1
ATOM 649 C CA . VAL A 1 82 ? 20.230 0.660 19.626 1.00 60.50 82 VAL A CA 1
ATOM 650 C C . VAL A 1 82 ? 19.809 1.842 20.495 1.00 60.50 82 VAL A C 1
ATOM 652 O O . VAL A 1 82 ? 20.013 1.836 21.710 1.00 60.50 82 VAL A O 1
ATOM 655 N N . ASP A 1 83 ? 19.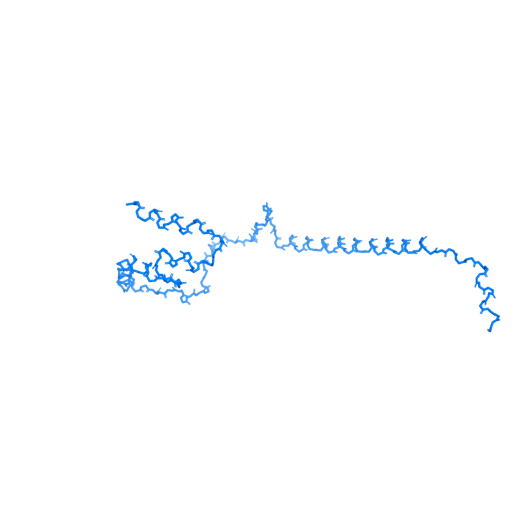243 2.872 19.872 1.00 68.88 83 ASP A N 1
ATOM 656 C CA . ASP A 1 83 ? 18.674 4.007 20.595 1.00 68.88 83 ASP A CA 1
ATOM 657 C C . ASP A 1 83 ? 17.301 3.609 21.147 1.00 68.88 83 ASP A C 1
ATOM 659 O O . ASP A 1 83 ? 16.327 3.460 20.409 1.00 68.88 83 ASP A O 1
ATOM 663 N N . PHE A 1 84 ? 17.215 3.434 22.465 1.00 50.66 84 PHE A N 1
ATOM 664 C CA . PHE A 1 84 ? 15.965 3.180 23.172 1.00 50.66 84 PHE A CA 1
ATOM 665 C C . PHE A 1 84 ? 15.696 4.347 24.121 1.00 50.66 84 PHE A C 1
ATOM 667 O O . PHE A 1 84 ? 16.483 4.617 25.025 1.00 50.66 84 PHE A O 1
ATOM 674 N N . LEU A 1 85 ? 14.588 5.065 23.907 1.00 67.50 85 LEU A N 1
ATOM 675 C CA . LEU A 1 85 ? 14.155 6.185 24.761 1.00 67.50 85 LEU A CA 1
ATOM 676 C C . LEU A 1 85 ? 15.220 7.289 24.934 1.00 67.50 85 LEU A C 1
ATOM 678 O O . LEU A 1 85 ? 15.407 7.820 26.026 1.00 67.50 85 LEU A O 1
ATOM 682 N N . GLY A 1 86 ? 15.945 7.623 23.863 1.00 57.59 86 GLY A N 1
ATOM 683 C CA . GLY A 1 86 ? 17.001 8.643 23.906 1.00 57.59 86 GLY A CA 1
ATOM 684 C C . GLY A 1 86 ? 18.263 8.212 24.661 1.00 57.59 86 GLY A C 1
ATOM 685 O O . GLY A 1 86 ? 19.154 9.030 24.876 1.00 57.59 86 GLY A O 1
ATOM 686 N N . MET A 1 87 ? 18.357 6.937 25.046 1.00 57.34 87 MET A N 1
ATOM 687 C CA . MET A 1 87 ? 19.556 6.327 25.597 1.00 57.34 87 MET A CA 1
ATOM 688 C C . MET A 1 87 ? 20.122 5.328 24.599 1.00 57.34 87 MET A C 1
ATOM 690 O O . MET A 1 87 ? 19.414 4.499 24.034 1.00 57.34 87 MET A O 1
ATOM 694 N N . SER A 1 88 ? 21.430 5.405 24.416 1.00 57.41 88 SER A N 1
ATOM 695 C CA . SER A 1 88 ? 22.161 4.543 23.507 1.00 57.41 88 SER A CA 1
ATOM 696 C C . SER A 1 88 ? 22.764 3.411 24.343 1.00 57.41 88 SER A C 1
ATOM 698 O O . SER A 1 88 ? 23.688 3.634 25.127 1.00 57.41 88 SER A O 1
ATOM 700 N N . VAL A 1 89 ? 22.151 2.225 24.279 1.00 60.06 89 VAL A N 1
ATOM 701 C CA . VAL A 1 89 ? 22.430 1.119 25.210 1.00 60.06 89 VAL A CA 1
ATOM 702 C C . VAL A 1 89 ? 23.154 -0.007 24.479 1.00 60.06 89 VAL A C 1
ATOM 704 O O . VAL A 1 89 ? 22.631 -0.561 23.513 1.00 60.06 89 VAL A O 1
ATOM 707 N N . ASP A 1 90 ? 24.345 -0.368 24.960 1.00 66.44 90 ASP A N 1
ATOM 708 C CA . ASP 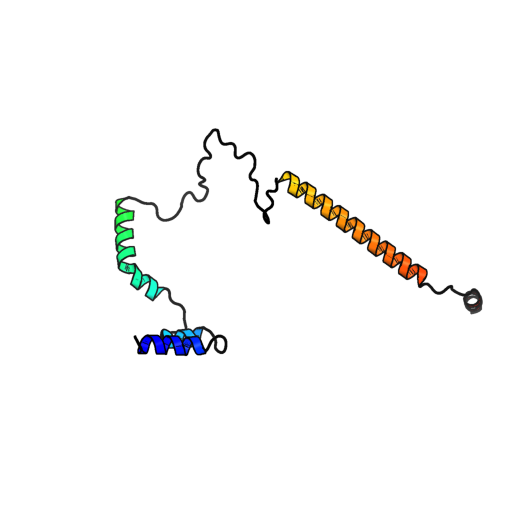A 1 90 ? 25.075 -1.539 24.469 1.00 66.44 90 ASP A CA 1
ATOM 709 C C . ASP A 1 90 ? 24.353 -2.828 24.879 1.00 66.44 90 ASP A C 1
ATOM 711 O O . ASP A 1 90 ? 23.829 -2.934 25.993 1.00 66.44 90 ASP A O 1
ATOM 715 N N . GLY A 1 91 ? 24.367 -3.852 24.020 1.00 61.91 91 GLY A N 1
ATOM 716 C CA . GLY A 1 91 ? 23.723 -5.144 24.307 1.00 61.91 91 GLY A CA 1
ATOM 717 C C . GLY A 1 91 ? 24.171 -5.773 25.637 1.00 61.91 91 GLY A C 1
ATOM 718 O O . GLY A 1 91 ? 23.383 -6.440 26.304 1.00 61.91 91 GLY A O 1
ATOM 719 N N . ALA A 1 92 ? 25.400 -5.487 26.084 1.00 63.47 92 ALA A N 1
ATOM 720 C CA . ALA A 1 92 ? 25.922 -5.898 27.389 1.00 63.47 92 ALA A CA 1
ATOM 721 C C . ALA A 1 92 ? 25.337 -5.094 28.572 1.00 63.47 92 ALA A C 1
ATOM 723 O O . ALA A 1 92 ? 25.102 -5.650 29.648 1.00 63.47 92 ALA A O 1
ATOM 724 N N . ALA A 1 93 ? 25.051 -3.803 28.383 1.00 61.88 93 ALA A N 1
ATOM 725 C CA . ALA A 1 93 ? 24.452 -2.945 29.406 1.00 61.88 93 ALA A CA 1
ATOM 726 C C . ALA A 1 93 ? 22.970 -3.285 29.647 1.00 61.88 93 ALA A C 1
ATOM 728 O O . ALA A 1 93 ? 22.499 -3.209 30.784 1.00 61.88 93 ALA A O 1
ATOM 729 N N . ALA A 1 94 ? 22.254 -3.740 28.612 1.00 61.16 94 ALA A N 1
ATOM 730 C CA . ALA A 1 94 ? 20.878 -4.226 28.743 1.00 61.16 94 ALA A CA 1
ATOM 731 C C . ALA A 1 94 ? 20.785 -5.452 29.673 1.00 61.16 94 ALA A C 1
ATOM 733 O O . ALA A 1 94 ? 19.896 -5.526 30.524 1.00 61.16 94 ALA A O 1
ATOM 734 N N . VAL A 1 95 ? 21.752 -6.372 29.581 1.00 66.62 95 VAL A N 1
ATOM 735 C CA . VAL A 1 95 ? 21.834 -7.538 30.475 1.00 66.62 95 VAL A CA 1
ATOM 736 C C . VAL A 1 95 ? 22.116 -7.091 31.911 1.00 66.62 95 VAL A C 1
ATOM 738 O O . VAL A 1 95 ? 21.445 -7.550 32.834 1.00 66.62 95 VAL A O 1
ATOM 741 N N . ALA A 1 96 ? 23.038 -6.144 32.113 1.00 71.50 96 ALA A N 1
ATOM 742 C CA . ALA A 1 96 ? 23.345 -5.606 33.440 1.00 71.50 96 ALA A CA 1
ATOM 743 C C . ALA A 1 96 ? 22.133 -4.911 34.095 1.00 71.50 96 ALA A C 1
ATOM 745 O O . ALA A 1 96 ? 21.848 -5.144 35.272 1.00 71.50 96 ALA A O 1
ATOM 746 N N . GLY A 1 97 ? 21.372 -4.122 33.329 1.00 72.88 97 GLY A N 1
ATOM 747 C CA . GLY A 1 97 ? 20.148 -3.467 33.803 1.00 72.88 97 GLY A CA 1
ATOM 748 C C . GLY A 1 97 ? 19.059 -4.456 34.229 1.00 72.88 97 GLY A C 1
ATOM 749 O O . GLY A 1 97 ? 18.379 -4.236 35.232 1.00 72.88 97 GLY A O 1
ATOM 750 N N . GLN A 1 98 ? 18.932 -5.586 33.530 1.00 78.94 98 GLN A N 1
ATOM 751 C CA . GLN A 1 98 ? 17.940 -6.609 33.862 1.00 78.94 98 GLN A CA 1
ATOM 752 C C . GLN A 1 98 ? 18.223 -7.298 35.202 1.00 78.94 98 GLN A C 1
ATOM 754 O O . GLN A 1 98 ? 17.298 -7.517 35.987 1.00 78.94 98 GLN A O 1
ATOM 759 N N . TRP A 1 99 ? 19.490 -7.592 35.507 1.00 79.50 99 TRP A N 1
ATOM 760 C CA . TRP A 1 99 ? 19.866 -8.153 36.808 1.00 79.50 99 TRP A CA 1
ATOM 761 C C . TRP A 1 99 ? 19.651 -7.154 37.946 1.00 79.50 99 TRP A C 1
ATOM 763 O O . TRP A 1 99 ? 19.168 -7.541 39.009 1.00 79.50 99 TRP A O 1
ATOM 773 N N . ILE A 1 100 ? 19.927 -5.868 37.716 1.00 87.00 100 ILE A N 1
ATOM 774 C CA . ILE A 1 100 ? 19.680 -4.807 38.704 1.00 87.00 100 ILE A CA 1
ATOM 775 C C . ILE A 1 100 ? 18.183 -4.699 39.021 1.00 87.00 100 ILE A C 1
ATOM 777 O O . ILE A 1 100 ? 17.809 -4.662 40.193 1.00 87.00 100 ILE A O 1
ATOM 781 N N . LEU A 1 101 ? 17.319 -4.713 38.001 1.00 87.25 101 LEU A N 1
ATOM 782 C CA . LEU A 1 101 ? 15.865 -4.677 38.189 1.00 87.25 101 LEU A CA 1
ATOM 783 C C . LEU A 1 101 ? 15.329 -5.941 38.873 1.00 87.25 101 LEU A C 1
ATOM 785 O O .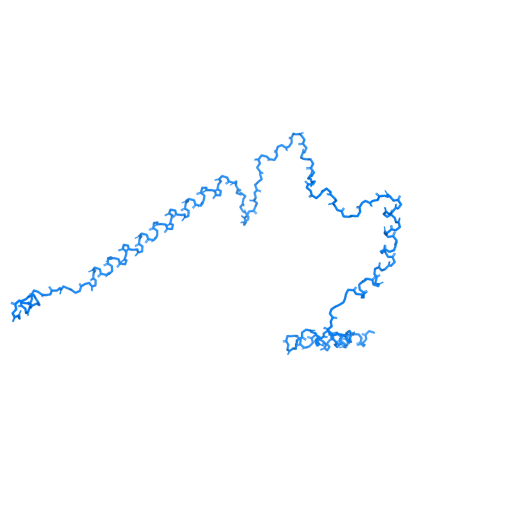 LEU A 1 101 ? 14.476 -5.831 39.754 1.00 87.25 101 LEU A O 1
ATOM 789 N N . LEU A 1 102 ? 15.841 -7.126 38.522 1.00 92.31 102 LEU A N 1
ATOM 790 C CA . LEU A 1 102 ? 15.457 -8.373 39.191 1.00 92.31 102 LEU A CA 1
ATOM 791 C C . LEU A 1 102 ? 15.848 -8.372 40.670 1.00 92.31 102 LEU A C 1
ATOM 793 O O . LEU A 1 102 ? 15.027 -8.727 41.515 1.00 92.31 102 LEU A O 1
ATOM 797 N N . VAL A 1 103 ? 17.069 -7.941 40.996 1.00 94.38 103 VAL A N 1
ATOM 798 C CA . VAL A 1 103 ? 17.535 -7.854 42.387 1.00 94.38 103 VAL A CA 1
ATOM 799 C C . VAL A 1 103 ? 16.713 -6.825 43.165 1.00 94.38 103 VAL A C 1
ATOM 801 O O . VAL A 1 103 ? 16.236 -7.136 44.255 1.00 94.38 103 VAL A O 1
ATOM 804 N N . LEU A 1 104 ? 16.472 -5.638 42.598 1.00 94.12 104 LEU A N 1
ATOM 805 C CA . LEU A 1 104 ? 15.630 -4.608 43.215 1.00 94.12 104 LEU A CA 1
ATOM 806 C C . LEU A 1 104 ? 14.203 -5.126 43.473 1.00 94.12 104 LEU A C 1
ATOM 808 O O . LEU A 1 104 ? 13.666 -4.945 44.567 1.00 94.12 104 LEU A O 1
ATOM 812 N N . GLY A 1 105 ? 13.606 -5.816 42.497 1.00 93.75 105 GLY A N 1
ATOM 813 C CA . GLY A 1 105 ? 12.280 -6.421 42.621 1.00 93.75 105 GLY A CA 1
ATOM 814 C C . GLY A 1 105 ? 12.218 -7.493 43.711 1.00 93.75 105 GLY A C 1
ATOM 815 O O . GLY A 1 105 ? 11.279 -7.508 44.507 1.00 93.75 105 GLY A O 1
ATOM 816 N N . LEU A 1 106 ? 13.239 -8.348 43.807 1.00 95.56 106 LEU A N 1
ATOM 817 C CA . LEU A 1 106 ? 13.315 -9.396 44.826 1.00 95.56 106 LEU A CA 1
ATOM 818 C C . LEU A 1 106 ? 13.494 -8.805 46.233 1.00 95.56 106 LEU A C 1
ATOM 820 O O . LEU A 1 106 ? 12.835 -9.251 47.172 1.00 95.56 106 LEU A O 1
ATOM 824 N N . VAL A 1 107 ? 14.305 -7.752 46.379 1.00 95.50 107 VAL A N 1
ATOM 825 C CA . VAL A 1 107 ? 14.467 -7.019 47.647 1.00 95.50 107 VAL A CA 1
ATOM 826 C C . VAL A 1 107 ? 13.152 -6.374 48.087 1.00 95.50 107 VAL A C 1
ATOM 828 O O . VAL A 1 107 ? 12.762 -6.519 49.247 1.00 95.50 107 VAL A O 1
ATOM 831 N N . LEU A 1 108 ? 12.432 -5.713 47.175 1.00 94.88 108 LEU A N 1
ATOM 832 C CA . LEU A 1 108 ? 11.123 -5.128 47.476 1.00 94.88 108 LEU A CA 1
ATOM 833 C C . LEU A 1 108 ? 10.102 -6.202 47.871 1.00 94.88 108 LEU A C 1
ATOM 835 O O . LEU A 1 108 ? 9.372 -6.029 48.847 1.00 94.88 108 LEU A O 1
ATOM 839 N N . LEU A 1 109 ? 10.088 -7.345 47.184 1.00 95.44 109 LEU A N 1
ATOM 840 C CA . LEU A 1 109 ? 9.206 -8.463 47.514 1.00 95.44 109 LEU A CA 1
ATOM 841 C C . LEU A 1 109 ? 9.504 -9.013 48.917 1.00 95.44 109 LEU A C 1
ATOM 843 O O . LEU A 1 109 ? 8.590 -9.145 49.732 1.00 95.44 109 LEU A O 1
ATOM 847 N N . VAL A 1 110 ? 10.773 -9.241 49.258 1.00 95.38 110 VAL A N 1
ATOM 848 C CA . VAL A 1 110 ? 11.166 -9.682 50.607 1.00 95.38 110 VAL A CA 1
ATOM 849 C C . VAL A 1 110 ? 10.783 -8.642 51.661 1.00 95.38 110 VAL A C 1
ATOM 851 O O . VAL A 1 110 ? 10.222 -9.002 52.697 1.00 95.38 110 VAL A O 1
ATOM 854 N N . ALA A 1 111 ? 11.006 -7.354 51.393 1.00 94.44 111 ALA A N 1
ATOM 855 C CA . ALA A 1 111 ? 10.614 -6.279 52.297 1.00 94.44 111 ALA A CA 1
ATOM 856 C C . ALA A 1 111 ? 9.098 -6.273 52.547 1.00 94.44 111 ALA A C 1
ATOM 858 O O . ALA A 1 111 ? 8.678 -6.186 53.701 1.00 94.44 111 ALA A O 1
ATOM 859 N N . THR A 1 112 ? 8.270 -6.443 51.509 1.00 93.81 112 THR A N 1
ATOM 860 C CA . THR A 1 112 ? 6.805 -6.515 51.667 1.00 93.81 112 THR A CA 1
ATOM 861 C C . THR A 1 112 ? 6.357 -7.737 52.468 1.00 93.81 112 THR A C 1
ATOM 863 O O . THR A 1 112 ? 5.493 -7.605 53.336 1.00 93.81 112 THR A O 1
ATOM 866 N N . ILE A 1 113 ? 6.974 -8.908 52.262 1.00 94.25 113 ILE A N 1
ATOM 867 C CA . ILE A 1 113 ? 6.689 -10.118 53.047 1.00 94.25 113 ILE A CA 1
ATOM 868 C C . ILE A 1 113 ? 7.082 -9.917 54.514 1.00 94.25 113 ILE A C 1
ATOM 870 O O . ILE A 1 113 ? 6.302 -10.251 55.407 1.00 94.25 113 ILE A O 1
ATOM 874 N N . LEU A 1 114 ? 8.254 -9.335 54.788 1.00 92.88 114 LEU A N 1
ATOM 875 C CA . LEU A 1 114 ? 8.699 -9.029 56.150 1.00 92.88 114 LEU A CA 1
ATOM 876 C C . LEU A 1 114 ? 7.780 -8.012 56.831 1.00 92.88 114 LEU A C 1
ATOM 878 O O . LEU A 1 114 ? 7.443 -8.177 58.007 1.00 92.88 114 LEU A O 1
ATOM 882 N N . LEU A 1 115 ? 7.329 -6.992 56.097 1.00 90.62 115 LEU A N 1
ATOM 883 C CA . LEU A 1 115 ? 6.378 -6.005 56.597 1.00 90.62 115 LEU A CA 1
ATOM 884 C C . LEU A 1 115 ? 5.029 -6.658 56.918 1.00 90.62 115 LEU A C 1
ATOM 886 O O . LEU A 1 115 ? 4.489 -6.441 58.001 1.00 90.62 115 LEU A O 1
ATOM 890 N N . ALA A 1 116 ? 4.520 -7.520 56.033 1.00 90.50 116 ALA A N 1
ATOM 891 C CA . ALA A 1 116 ? 3.288 -8.276 56.244 1.00 90.50 116 ALA A CA 1
ATOM 892 C C . ALA A 1 116 ? 3.407 -9.256 57.423 1.00 90.50 116 ALA A C 1
ATOM 894 O O . ALA A 1 116 ? 2.473 -9.391 58.219 1.00 90.50 116 ALA A O 1
ATOM 895 N N . TYR A 1 117 ? 4.562 -9.904 57.582 1.00 91.69 117 TYR A N 1
ATOM 896 C CA . TYR A 1 117 ? 4.852 -10.778 58.714 1.00 91.69 117 TYR A CA 1
ATOM 897 C C . TYR A 1 117 ? 4.889 -10.000 60.034 1.00 91.69 117 TYR A C 1
ATOM 899 O O . TYR A 1 117 ? 4.207 -10.389 60.985 1.00 91.69 117 TYR A O 1
ATOM 907 N N . LYS A 1 118 ? 5.607 -8.867 60.095 1.00 89.44 118 LYS A N 1
ATOM 908 C CA . LYS A 1 118 ? 5.609 -7.980 61.273 1.00 89.44 118 LYS A CA 1
ATOM 909 C C . LYS A 1 118 ? 4.214 -7.447 61.577 1.00 89.44 118 LYS A C 1
ATOM 911 O O . LYS A 1 118 ? 3.823 -7.450 62.740 1.00 89.44 118 LYS A O 1
ATOM 916 N N . TYR A 1 119 ? 3.458 -7.044 60.558 1.00 85.06 119 TYR A N 1
ATOM 917 C CA . TYR A 1 119 ? 2.089 -6.558 60.713 1.00 85.06 119 TYR A CA 1
ATOM 918 C C . TYR A 1 119 ? 1.178 -7.640 61.305 1.00 85.06 119 TYR A C 1
ATOM 920 O O . TYR A 1 119 ? 0.507 -7.399 62.304 1.00 85.06 119 TYR A O 1
ATOM 928 N N . ARG A 1 120 ? 1.211 -8.870 60.772 1.00 81.19 120 ARG A N 1
ATOM 929 C CA . ARG A 1 120 ? 0.440 -10.001 61.318 1.00 81.19 120 ARG A CA 1
ATOM 930 C C . ARG A 1 120 ? 0.891 -10.405 62.721 1.00 81.19 120 ARG A C 1
ATOM 932 O O . ARG A 1 120 ? 0.041 -10.718 63.548 1.00 81.19 120 ARG A O 1
ATOM 939 N N . LYS A 1 121 ? 2.198 -10.397 63.009 1.00 76.62 121 LYS A N 1
ATOM 940 C CA . LYS A 1 121 ? 2.739 -10.722 64.339 1.00 76.62 121 LYS A CA 1
ATOM 941 C C . LYS A 1 121 ? 2.337 -9.675 65.379 1.00 76.62 121 LYS A C 1
ATOM 943 O O . LYS A 1 121 ? 1.888 -10.056 66.450 1.00 76.62 121 LYS A O 1
ATOM 948 N N . SER A 1 122 ? 2.439 -8.386 65.051 1.00 71.00 122 SER A N 1
ATOM 949 C CA . SER A 1 122 ? 2.030 -7.283 65.934 1.00 71.00 122 SER A CA 1
ATOM 950 C C . SER A 1 122 ? 0.521 -7.239 66.171 1.00 71.00 122 SER A C 1
ATOM 952 O O . SER A 1 122 ? 0.083 -6.694 67.176 1.00 71.00 122 SER A O 1
ATOM 954 N N . LYS A 1 123 ? -0.272 -7.796 65.246 1.00 63.34 123 LYS A N 1
ATOM 955 C CA . LYS A 1 123 ? -1.732 -7.888 65.346 1.00 63.34 123 LYS A CA 1
ATOM 956 C C . LYS A 1 123 ? -2.217 -9.227 65.915 1.00 63.34 123 LYS A C 1
ATOM 958 O O . LYS A 1 123 ? -3.422 -9.466 65.924 1.00 63.34 123 LYS A O 1
ATOM 963 N N . ARG A 1 124 ? -1.319 -10.111 66.383 1.00 57.56 124 ARG A N 1
ATOM 964 C CA . ARG A 1 124 ? -1.729 -11.242 67.225 1.00 57.56 124 ARG A CA 1
ATOM 965 C C . ARG A 1 124 ? -2.141 -10.667 68.586 1.00 57.56 124 ARG A C 1
ATOM 967 O O . ARG A 1 124 ? -1.271 -10.118 69.256 1.00 57.56 124 ARG A O 1
ATOM 974 N N . PRO A 1 125 ? -3.415 -10.774 69.002 1.00 56.66 125 PRO A N 1
ATOM 975 C CA . PRO A 1 125 ? -3.773 -10.469 70.379 1.00 56.66 125 PRO A CA 1
ATOM 976 C C . PRO A 1 125 ? -2.983 -11.420 71.283 1.00 56.66 125 PRO A C 1
ATOM 978 O O . PRO A 1 125 ? -2.875 -12.613 70.972 1.00 56.66 125 PRO A O 1
ATOM 981 N N . GLU A 1 126 ? -2.395 -10.897 72.361 1.00 56.16 126 GLU A N 1
ATOM 982 C CA . GLU A 1 126 ? -1.856 -11.736 73.428 1.00 56.16 126 GLU A CA 1
ATOM 983 C C . GLU A 1 126 ? -2.946 -12.732 73.819 1.00 56.16 126 GLU A C 1
ATOM 985 O O . GLU A 1 126 ? -4.038 -12.351 74.248 1.00 56.16 126 GLU A O 1
ATOM 990 N N . LYS A 1 127 ? -2.687 -14.026 73.614 1.00 54.38 127 LYS A N 1
ATOM 991 C CA . LYS A 1 127 ? -3.549 -15.050 74.189 1.00 54.38 127 LYS A CA 1
ATOM 992 C C . LYS A 1 127 ? -3.328 -14.982 75.690 1.00 54.38 127 LYS A C 1
ATOM 994 O O . LYS A 1 127 ? -2.334 -15.498 76.190 1.00 54.38 127 LYS A O 1
ATOM 999 N N . SER A 1 128 ? -4.240 -14.288 76.364 1.00 50.03 128 SER A N 1
ATOM 1000 C CA . SER A 1 128 ? -4.305 -14.247 77.815 1.00 50.03 128 SER A CA 1
ATOM 1001 C C . SER A 1 128 ? -4.344 -15.675 78.354 1.00 50.03 128 SER A C 1
ATOM 1003 O O . SER A 1 128 ? -5.108 -16.525 77.876 1.00 50.03 128 SER A O 1
ATOM 1005 N N . LEU A 1 129 ? -3.494 -15.907 79.351 1.00 51.22 129 LEU A N 1
ATOM 1006 C CA . LEU A 1 129 ? -3.240 -17.172 80.037 1.00 51.22 129 LEU A CA 1
ATOM 1007 C C . LEU A 1 129 ? -4.533 -17.824 80.573 1.00 51.22 129 LEU A C 1
ATOM 1009 O O . LEU A 1 129 ? -4.605 -19.041 80.697 1.00 51.22 129 LEU A O 1
ATOM 1013 N N . SER A 1 130 ? -5.603 -17.043 80.773 1.00 53.84 130 SER A N 1
ATOM 1014 C CA . SER A 1 130 ? -6.916 -17.542 81.206 1.00 53.84 130 SER A CA 1
ATOM 1015 C C . SER A 1 130 ? -7.666 -18.384 80.164 1.00 53.84 130 SER A C 1
ATOM 1017 O O . SER A 1 130 ? -8.614 -19.081 80.513 1.00 53.84 130 SER A O 1
ATOM 1019 N N . THR A 1 131 ? -7.255 -18.364 78.890 1.00 53.25 131 THR A N 1
ATOM 1020 C CA . THR A 1 131 ? -7.907 -19.154 77.824 1.00 53.25 131 THR A CA 1
ATOM 1021 C C . THR A 1 131 ? -7.316 -20.553 77.633 1.00 53.25 131 THR A C 1
ATOM 1023 O O . THR A 1 131 ? -7.909 -21.363 76.923 1.00 53.25 131 THR A O 1
ATOM 1026 N N . MET A 1 132 ? -6.173 -20.863 78.258 1.00 52.09 132 MET A N 1
ATOM 1027 C CA . MET A 1 132 ? -5.553 -22.195 78.177 1.00 52.09 132 MET A CA 1
ATOM 1028 C C . MET A 1 132 ? -6.097 -23.179 79.225 1.00 52.09 132 MET A C 1
ATOM 1030 O O . MET A 1 132 ? -6.129 -24.375 78.956 1.00 52.09 132 MET A O 1
ATOM 1034 N N . GLU A 1 133 ? -6.626 -22.690 80.348 1.00 55.38 133 GLU A N 1
ATOM 1035 C CA . GLU A 1 133 ? -7.193 -23.524 81.425 1.00 55.38 133 GLU A CA 1
ATOM 1036 C C . GLU A 1 133 ? -8.553 -24.150 81.063 1.00 55.38 133 GLU A C 1
ATOM 1038 O O . GLU A 1 133 ? -8.877 -25.256 81.489 1.00 55.38 133 GLU A O 1
ATOM 1043 N N . LEU A 1 134 ? -9.353 -23.487 80.220 1.00 50.84 134 LEU A N 1
ATOM 1044 C CA . LEU A 1 134 ? -10.685 -23.976 79.834 1.00 50.84 134 LEU A CA 1
ATOM 1045 C C . LEU A 1 134 ? -10.657 -25.108 78.800 1.00 50.84 134 LEU A C 1
ATOM 1047 O O . LEU A 1 134 ? -11.680 -25.738 78.573 1.00 50.84 134 LEU A O 1
ATOM 1051 N N . LYS A 1 135 ? -9.506 -25.385 78.177 1.00 54.12 135 LYS A N 1
ATOM 1052 C CA . LYS A 1 135 ? -9.387 -26.442 77.160 1.00 54.12 135 LYS A CA 1
ATOM 1053 C C . LYS A 1 135 ? -8.889 -27.781 77.709 1.00 54.12 135 LYS A C 1
ATOM 1055 O O . LYS A 1 135 ? -8.742 -28.723 76.939 1.00 54.12 135 LYS A O 1
ATOM 1060 N N . GLN A 1 136 ? -8.593 -27.845 79.007 1.00 54.22 136 GLN A N 1
ATOM 1061 C CA 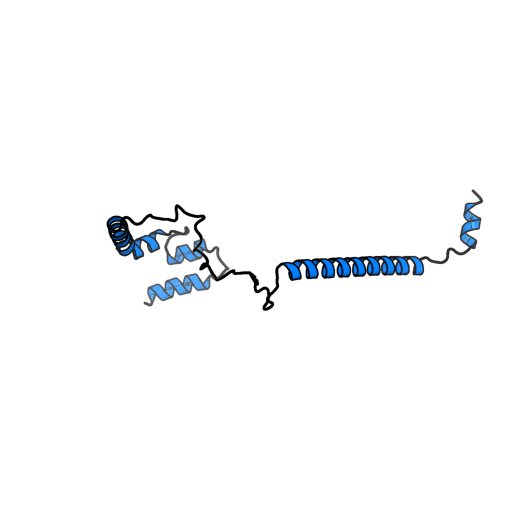. GLN A 1 136 ? -8.077 -29.038 79.684 1.00 54.22 136 GLN A CA 1
ATOM 1062 C C . GLN A 1 136 ? -9.147 -29.733 80.546 1.00 54.22 136 GLN A C 1
ATOM 1064 O O . GLN A 1 136 ? -8.830 -30.665 81.281 1.00 54.22 136 GLN A O 1
ATOM 1069 N N . LYS A 1 137 ? -10.407 -29.279 80.483 1.00 50.44 137 LYS A N 1
ATOM 1070 C CA . LYS A 1 137 ? -11.492 -29.765 81.344 1.00 50.44 137 LYS A CA 1
ATOM 1071 C C . LYS A 1 137 ? -12.733 -30.261 80.594 1.00 50.44 137 LYS A C 1
ATOM 1073 O O . LYS A 1 137 ? -13.819 -30.193 81.158 1.00 50.44 137 LYS A O 1
ATOM 1078 N N . ASP A 1 138 ? -12.535 -30.789 79.390 1.00 47.41 138 ASP A N 1
ATOM 1079 C CA . ASP A 1 138 ? -13.494 -31.645 78.678 1.00 47.41 138 ASP A CA 1
ATOM 1080 C C . ASP A 1 138 ? -12.793 -32.936 78.234 1.00 47.41 138 ASP A C 1
ATOM 1082 O O . ASP A 1 138 ? -11.637 -32.833 77.752 1.00 47.41 138 ASP A O 1
#

Secondary structure (DSSP, 8-state):
-HHHHHHHHHHHHTTTSS-HHHHHHHHHS-SS--SHHHHHHHHHHHHHHHHHHHHHTPPSS-S-TT--PPPPTT-------EEETTEEE-HHHHHHHHHHHHHHHHHHHHHHHHHHHHHHHHTS----GGGTGGGS--